Protein AF-A0A2N7QYJ2-F1 (afdb_monomer_lite)

pLDDT: mean 81.06, std 9.33, range [54.19, 90.25]

Sequence (75 aa):
MRLYTRVLIAAKPETYSQAETDELRSTIASAPGIEEIASVSKHFKGGYDVVVQLTEDSVESFLGFLWKAGYRSAI

Radius of gyration: 11.62 Å; chains: 1; bounding box: 27×21×34 Å

Structure (mmCIF, N/CA/C/O backbone):
data_AF-A0A2N7QYJ2-F1
#
_entry.id   AF-A0A2N7QYJ2-F1
#
loop_
_atom_site.group_PDB
_atom_site.id
_atom_site.type_symbol
_atom_site.label_atom_id
_atom_site.label_alt_id
_atom_site.label_comp_id
_atom_site.label_asym_id
_atom_site.label_entity_id
_atom_site.label_seq_id
_atom_site.pdbx_PDB_ins_code
_atom_site.Cartn_x
_atom_site.Cartn_y
_atom_site.Cartn_z
_atom_site.occupancy
_atom_site.B_iso_or_equiv
_atom_site.auth_seq_id
_atom_site.auth_comp_id
_atom_site.auth_asym_id
_atom_site.auth_atom_id
_atom_site.pdbx_PDB_model_num
ATOM 1 N N . MET A 1 1 ? -7.436 -0.541 19.396 1.00 54.78 1 MET A N 1
ATOM 2 C CA . MET A 1 1 ? -6.252 -1.370 19.062 1.00 54.78 1 MET A CA 1
ATOM 3 C C . MET A 1 1 ? -5.729 -0.842 17.731 1.00 54.78 1 MET A C 1
ATOM 5 O O . MET A 1 1 ? -6.558 -0.643 16.861 1.00 54.78 1 MET A O 1
ATOM 9 N N . ARG A 1 2 ? -4.444 -0.489 17.572 1.00 63.19 2 ARG A N 1
ATOM 10 C CA . ARG A 1 2 ? -3.957 0.052 16.282 1.00 63.19 2 ARG A CA 1
ATOM 11 C C . ARG A 1 2 ? -3.744 -1.103 15.300 1.00 63.19 2 ARG A C 1
ATOM 13 O O . ARG A 1 2 ? -2.968 -2.006 15.604 1.00 63.19 2 ARG A O 1
ATOM 20 N N . LEU A 1 3 ? -4.454 -1.090 14.173 1.00 70.31 3 LEU A N 1
ATOM 21 C CA . LEU A 1 3 ? -4.373 -2.115 13.131 1.00 70.31 3 LEU A CA 1
ATOM 22 C C . LEU A 1 3 ? -3.338 -1.700 12.084 1.00 70.31 3 LEU A C 1
ATOM 24 O O . LEU A 1 3 ? -3.608 -0.882 11.206 1.00 70.31 3 LEU A O 1
ATOM 28 N N . TYR A 1 4 ? -2.141 -2.275 12.187 1.00 79.31 4 TYR A N 1
ATOM 29 C CA . TYR A 1 4 ? -1.131 -2.171 11.138 1.00 79.31 4 TYR A CA 1
ATOM 30 C C . TYR A 1 4 ? -1.334 -3.305 10.136 1.00 79.31 4 TYR A C 1
ATOM 32 O O . TYR A 1 4 ? -1.239 -4.481 10.486 1.00 79.31 4 TYR A O 1
ATOM 40 N N . THR A 1 5 ? -1.608 -2.940 8.889 1.00 79.62 5 THR A N 1
ATOM 41 C CA . THR A 1 5 ? -1.793 -3.869 7.776 1.00 79.62 5 THR A CA 1
ATOM 42 C C . THR A 1 5 ? -0.552 -3.844 6.897 1.00 79.62 5 THR A C 1
ATOM 44 O O . THR A 1 5 ? -0.107 -2.781 6.462 1.00 79.62 5 THR A O 1
ATOM 47 N N . ARG A 1 6 ? 0.013 -5.025 6.640 1.00 82.62 6 ARG A N 1
ATOM 48 C CA . ARG A 1 6 ? 1.128 -5.210 5.711 1.00 82.62 6 ARG A CA 1
ATOM 49 C C . ARG A 1 6 ? 0.580 -5.666 4.368 1.00 82.62 6 ARG A C 1
ATOM 51 O O . ARG A 1 6 ? -0.173 -6.632 4.315 1.00 82.62 6 ARG A O 1
ATOM 58 N N . VAL A 1 7 ? 0.964 -4.981 3.299 1.00 82.12 7 VAL A N 1
ATOM 59 C CA . VAL A 1 7 ? 0.513 -5.266 1.938 1.00 82.12 7 VAL A CA 1
ATOM 60 C C . VAL A 1 7 ? 1.716 -5.400 1.023 1.00 82.12 7 VAL A C 1
ATOM 62 O O . VAL A 1 7 ? 2.584 -4.527 0.981 1.00 82.12 7 VAL A O 1
ATOM 65 N N . LEU A 1 8 ? 1.755 -6.502 0.278 1.00 81.50 8 LEU A N 1
ATOM 66 C CA . LEU A 1 8 ? 2.754 -6.732 -0.756 1.00 81.50 8 LEU A CA 1
ATOM 67 C C . LEU A 1 8 ? 2.218 -6.240 -2.093 1.00 81.50 8 LEU A C 1
ATOM 69 O O . LEU A 1 8 ? 1.217 -6.761 -2.578 1.00 81.50 8 LEU A O 1
ATOM 73 N N . ILE A 1 9 ? 2.889 -5.264 -2.694 1.00 81.12 9 ILE A N 1
ATOM 74 C CA . ILE A 1 9 ? 2.491 -4.664 -3.967 1.00 81.12 9 ILE A CA 1
ATOM 75 C C . ILE A 1 9 ? 3.460 -5.109 -5.058 1.00 81.12 9 ILE A C 1
ATOM 77 O O . ILE A 1 9 ? 4.664 -4.888 -4.952 1.00 81.12 9 ILE A O 1
ATOM 81 N N . ALA A 1 10 ? 2.952 -5.732 -6.121 1.00 75.50 10 ALA A N 1
ATOM 82 C CA . ALA A 1 10 ? 3.785 -6.097 -7.266 1.00 75.50 10 ALA A CA 1
ATOM 83 C C . ALA A 1 10 ? 4.380 -4.839 -7.932 1.00 75.50 10 ALA A C 1
ATOM 85 O O . ALA A 1 10 ? 3.647 -3.909 -8.268 1.00 75.50 10 ALA A O 1
ATOM 86 N N . ALA A 1 11 ? 5.701 -4.815 -8.124 1.00 68.25 11 ALA A N 1
ATOM 87 C CA . ALA A 1 11 ? 6.383 -3.737 -8.838 1.00 68.25 11 ALA A CA 1
ATOM 88 C C . ALA A 1 11 ? 6.186 -3.896 -10.350 1.00 68.25 11 ALA A C 1
ATOM 90 O O . ALA A 1 11 ? 6.058 -5.019 -10.852 1.00 68.25 11 ALA A O 1
ATOM 91 N N . LYS A 1 12 ? 6.199 -2.780 -11.086 1.00 65.56 12 LYS A N 1
ATOM 92 C CA . LYS A 1 12 ? 6.293 -2.836 -12.546 1.00 65.56 12 LYS A CA 1
ATOM 93 C C . LYS A 1 12 ? 7.660 -3.427 -12.930 1.00 65.56 12 LYS A C 1
ATOM 95 O O . LYS A 1 12 ? 8.636 -3.229 -12.208 1.00 65.56 12 LYS A O 1
ATOM 100 N N . PRO A 1 13 ? 7.744 -4.176 -14.040 1.00 56.69 13 PRO A N 1
ATOM 101 C CA . PRO A 1 13 ? 8.910 -5.000 -14.353 1.00 56.69 13 PRO A CA 1
ATOM 102 C C . PRO A 1 13 ? 10.228 -4.242 -14.580 1.00 56.69 13 PRO A C 1
ATOM 104 O O . PRO A 1 13 ? 11.256 -4.907 -14.666 1.00 56.69 13 PRO A O 1
ATOM 107 N N . GLU A 1 14 ? 10.251 -2.904 -14.667 1.00 54.19 14 GLU A N 1
ATOM 108 C CA . GLU A 1 14 ? 11.408 -2.223 -15.262 1.00 54.19 14 GLU A CA 1
ATOM 109 C C . GLU A 1 14 ? 12.272 -1.323 -14.378 1.00 54.19 14 GLU A C 1
ATOM 111 O O . GLU A 1 14 ? 13.431 -1.156 -14.751 1.00 54.19 14 GLU A O 1
ATOM 116 N N . THR A 1 15 ? 11.884 -0.780 -13.214 1.00 57.56 15 THR A N 1
ATOM 117 C CA . THR A 1 15 ? 12.896 -0.057 -12.403 1.00 57.56 15 THR A CA 1
ATOM 118 C C . THR A 1 15 ? 12.490 0.212 -10.958 1.00 57.56 15 THR A C 1
ATOM 120 O O . THR A 1 15 ? 11.849 1.216 -10.702 1.00 57.56 15 THR A O 1
ATOM 123 N N . TYR A 1 16 ? 13.015 -0.549 -9.986 1.00 67.12 16 TYR A N 1
ATOM 124 C CA . TYR A 1 16 ? 12.910 -0.193 -8.561 1.00 67.12 16 TYR A CA 1
ATOM 125 C C . TYR A 1 16 ? 13.641 1.125 -8.245 1.00 67.12 16 TYR A C 1
ATOM 127 O O . TYR A 1 16 ? 14.769 1.126 -7.735 1.00 67.12 16 TYR A O 1
ATOM 135 N N . SER A 1 17 ? 13.004 2.253 -8.520 1.00 75.31 17 SER A N 1
ATOM 136 C CA . SER A 1 17 ? 13.560 3.585 -8.321 1.00 75.31 17 SER A CA 1
ATOM 137 C C . SER A 1 17 ? 13.017 4.227 -7.045 1.00 75.31 17 SER A C 1
ATOM 139 O O . SER A 1 17 ? 11.997 3.810 -6.485 1.00 75.31 17 SER A O 1
ATOM 141 N N . GLN A 1 18 ? 13.721 5.253 -6.566 1.00 78.62 18 GLN A N 1
ATOM 142 C CA . GLN A 1 18 ? 13.209 6.093 -5.486 1.00 78.62 18 GLN A CA 1
ATOM 143 C C . GLN A 1 18 ? 11.910 6.789 -5.928 1.00 78.62 18 GLN A C 1
ATOM 145 O O . GLN A 1 18 ? 10.947 6.799 -5.173 1.00 78.62 18 GLN A O 1
ATOM 150 N N . ALA A 1 19 ? 11.841 7.225 -7.191 1.00 81.19 19 ALA A N 1
ATOM 151 C CA . ALA A 1 19 ? 10.653 7.844 -7.774 1.00 81.19 19 ALA A CA 1
ATOM 152 C C . ALA A 1 19 ? 9.412 6.933 -7.729 1.00 81.19 19 ALA A C 1
ATOM 154 O O . ALA A 1 19 ? 8.352 7.395 -7.326 1.00 81.19 19 ALA A O 1
ATOM 155 N N . GLU A 1 20 ? 9.540 5.637 -8.048 1.00 80.31 20 GLU A N 1
ATOM 156 C CA . GLU A 1 20 ? 8.419 4.688 -7.913 1.00 80.31 20 GLU A CA 1
ATOM 157 C C . GLU A 1 20 ? 7.989 4.515 -6.452 1.00 80.31 20 GLU A C 1
ATOM 159 O O . GLU A 1 20 ? 6.805 4.378 -6.158 1.00 80.31 20 GLU A O 1
ATOM 164 N N . THR A 1 21 ? 8.944 4.536 -5.518 1.00 82.69 21 THR A N 1
ATOM 165 C CA . THR A 1 21 ? 8.639 4.447 -4.082 1.00 82.69 21 THR A CA 1
ATOM 166 C C . THR A 1 21 ? 7.847 5.670 -3.618 1.00 82.69 21 THR A C 1
ATOM 168 O O . THR A 1 21 ? 6.879 5.529 -2.871 1.00 82.69 21 THR A O 1
ATOM 171 N N . ASP A 1 22 ? 8.232 6.861 -4.078 1.00 85.69 22 ASP A N 1
ATOM 172 C CA . ASP A 1 22 ? 7.551 8.115 -3.754 1.00 85.69 22 ASP A CA 1
ATOM 173 C C . ASP A 1 22 ? 6.168 8.207 -4.421 1.00 85.69 22 ASP A C 1
ATOM 175 O O . ASP A 1 22 ? 5.201 8.611 -3.771 1.00 85.69 22 ASP A O 1
ATOM 179 N N . GLU A 1 23 ? 6.031 7.754 -5.672 1.00 85.50 23 GLU A N 1
ATOM 180 C CA . GLU A 1 23 ? 4.741 7.638 -6.369 1.00 85.50 23 GLU A CA 1
ATOM 181 C C . GLU A 1 23 ? 3.806 6.660 -5.649 1.00 85.50 23 GLU A C 1
ATOM 183 O O . GLU A 1 23 ? 2.636 6.971 -5.397 1.00 85.50 23 GLU A O 1
ATOM 188 N N . LEU A 1 24 ? 4.327 5.497 -5.250 1.00 84.81 24 LEU A N 1
ATOM 189 C CA . LEU A 1 24 ? 3.578 4.500 -4.497 1.00 84.81 24 LEU A CA 1
ATOM 190 C C . LEU A 1 24 ? 3.122 5.066 -3.153 1.00 84.81 24 LEU A C 1
ATOM 192 O O . LEU A 1 24 ? 1.955 4.934 -2.786 1.00 84.81 24 LEU A O 1
ATOM 196 N N . ARG A 1 25 ? 4.019 5.748 -2.435 1.00 88.00 25 ARG A N 1
ATOM 197 C CA . ARG A 1 25 ? 3.698 6.392 -1.159 1.00 88.00 25 ARG A CA 1
ATOM 198 C C . ARG A 1 25 ? 2.624 7.462 -1.327 1.00 88.00 25 ARG A C 1
ATOM 200 O O . ARG A 1 25 ? 1.702 7.507 -0.520 1.00 88.00 25 ARG A O 1
ATOM 207 N N . SER A 1 26 ? 2.713 8.288 -2.368 1.00 89.25 26 SER A N 1
ATOM 208 C CA . SER A 1 26 ? 1.711 9.314 -2.680 1.00 89.25 26 SER A CA 1
ATOM 209 C C . SER A 1 26 ? 0.350 8.700 -3.026 1.00 89.25 26 SER A C 1
ATOM 211 O O . SER A 1 26 ? -0.688 9.156 -2.538 1.00 89.25 26 SER A O 1
ATOM 213 N N . THR A 1 27 ? 0.353 7.608 -3.793 1.00 88.38 27 THR A N 1
ATOM 214 C CA . THR A 1 27 ? -0.867 6.874 -4.148 1.00 88.38 27 THR A CA 1
ATOM 215 C C . THR A 1 27 ? -1.532 6.282 -2.909 1.00 88.38 27 THR A C 1
ATOM 217 O O . THR A 1 27 ? -2.727 6.463 -2.700 1.00 88.38 27 THR A O 1
ATOM 220 N N . ILE A 1 28 ? -0.752 5.622 -2.051 1.00 88.44 28 ILE A N 1
ATOM 221 C CA . ILE A 1 28 ? -1.239 5.015 -0.809 1.00 88.44 28 ILE A CA 1
ATOM 222 C C . ILE A 1 28 ? -1.717 6.085 0.168 1.00 88.44 28 ILE A C 1
ATOM 224 O O . ILE A 1 28 ? -2.756 5.904 0.781 1.00 88.44 28 ILE A O 1
ATOM 228 N N . ALA A 1 29 ? -1.032 7.226 0.270 1.00 89.25 29 ALA A N 1
ATOM 229 C CA . ALA A 1 29 ? -1.470 8.339 1.115 1.00 89.25 29 ALA A CA 1
ATOM 230 C C . ALA A 1 29 ? -2.829 8.913 0.685 1.00 89.25 29 ALA A C 1
ATOM 232 O O . ALA A 1 29 ? -3.533 9.499 1.501 1.00 89.25 29 ALA A O 1
ATOM 233 N N . SER A 1 30 ? -3.199 8.733 -0.584 1.00 89.75 30 SER A N 1
ATOM 234 C CA . SER A 1 30 ? -4.490 9.157 -1.134 1.00 89.75 30 SER A CA 1
ATOM 235 C C . SER A 1 30 ? -5.582 8.089 -0.994 1.00 89.75 30 SER A C 1
ATOM 237 O O . SER A 1 30 ? -6.720 8.317 -1.408 1.00 89.75 30 SER A O 1
ATOM 239 N N . ALA A 1 31 ? -5.254 6.912 -0.454 1.00 88.00 31 ALA A N 1
ATOM 240 C CA . ALA A 1 31 ? -6.195 5.814 -0.324 1.00 88.00 31 ALA A CA 1
ATOM 241 C C . ALA A 1 31 ? -7.164 6.043 0.854 1.00 88.00 31 ALA A C 1
ATOM 243 O O . ALA A 1 31 ? -6.789 6.615 1.883 1.00 88.00 31 ALA A O 1
ATOM 244 N N . PRO A 1 32 ? -8.423 5.593 0.731 1.00 86.75 32 PRO A N 1
ATOM 245 C CA . PRO A 1 32 ? -9.434 5.814 1.754 1.00 86.75 32 PRO A CA 1
ATOM 246 C C . PRO A 1 32 ? -9.077 5.099 3.060 1.00 86.75 32 PRO A C 1
ATOM 248 O O . PRO A 1 32 ? -8.708 3.925 3.060 1.00 86.75 32 PRO A O 1
ATOM 251 N N . GLY A 1 33 ? -9.228 5.814 4.176 1.00 86.50 33 GLY A N 1
ATOM 252 C CA . GLY A 1 33 ? -9.087 5.248 5.516 1.00 86.50 33 GLY A CA 1
ATOM 253 C C . GLY A 1 33 ? -7.656 4.979 5.977 1.00 86.50 33 GLY A C 1
ATOM 254 O O . GLY A 1 33 ? -7.494 4.318 7.002 1.00 86.50 33 GLY A O 1
ATOM 255 N N . ILE A 1 34 ? -6.652 5.493 5.257 1.00 89.19 34 ILE A N 1
ATOM 256 C CA . ILE A 1 34 ? -5.256 5.560 5.704 1.00 89.19 34 ILE A CA 1
ATOM 257 C C . ILE A 1 34 ? -5.126 6.605 6.808 1.00 89.19 34 ILE A C 1
ATOM 259 O O . ILE A 1 34 ? -5.442 7.775 6.607 1.00 89.19 34 ILE A O 1
ATOM 263 N N . GLU A 1 35 ? -4.616 6.178 7.959 1.00 89.75 35 GLU A N 1
ATOM 264 C CA . GLU A 1 35 ? -4.216 7.083 9.039 1.00 89.75 35 GLU A CA 1
ATOM 265 C C . GLU A 1 35 ? -2.720 7.397 8.968 1.00 89.75 35 GLU A C 1
ATOM 267 O O . GLU A 1 35 ? -2.303 8.538 9.152 1.00 89.75 35 GLU A O 1
ATOM 272 N N . GLU A 1 36 ? -1.901 6.381 8.684 1.00 89.25 36 GLU A N 1
ATOM 273 C CA . GLU A 1 36 ? -0.445 6.500 8.676 1.00 89.25 36 GLU A CA 1
ATOM 274 C C . GLU A 1 36 ? 0.185 5.507 7.691 1.00 89.25 36 GLU A C 1
ATOM 276 O O . GLU A 1 36 ? -0.267 4.371 7.547 1.00 89.25 36 GLU A O 1
ATOM 281 N N . ILE A 1 37 ? 1.282 5.911 7.045 1.00 89.38 37 ILE A N 1
ATOM 282 C CA . ILE A 1 37 ? 2.164 5.002 6.303 1.00 89.38 37 ILE A CA 1
ATOM 283 C C . ILE A 1 37 ? 3.409 4.772 7.157 1.00 89.38 37 ILE A C 1
ATOM 285 O O . ILE A 1 37 ? 4.304 5.618 7.189 1.00 89.38 37 ILE A O 1
ATOM 289 N N . ALA A 1 38 ? 3.465 3.626 7.832 1.00 87.44 38 ALA A N 1
ATOM 290 C CA . ALA A 1 38 ? 4.553 3.281 8.740 1.00 87.44 38 ALA A CA 1
ATOM 291 C C . ALA A 1 38 ? 5.848 2.938 7.988 1.00 87.44 38 ALA A C 1
ATOM 293 O O . ALA A 1 38 ? 6.939 3.291 8.432 1.00 87.44 38 ALA A O 1
ATOM 294 N N . SER A 1 39 ? 5.748 2.249 6.847 1.00 87.00 39 SER A N 1
ATOM 295 C CA . SER A 1 39 ? 6.917 1.895 6.037 1.00 87.00 39 SER A CA 1
ATOM 296 C C . SER A 1 39 ? 6.540 1.588 4.592 1.00 87.00 39 SER A C 1
ATOM 298 O O . SER A 1 39 ? 5.479 1.028 4.324 1.00 87.00 39 SER A O 1
ATOM 300 N N . VAL 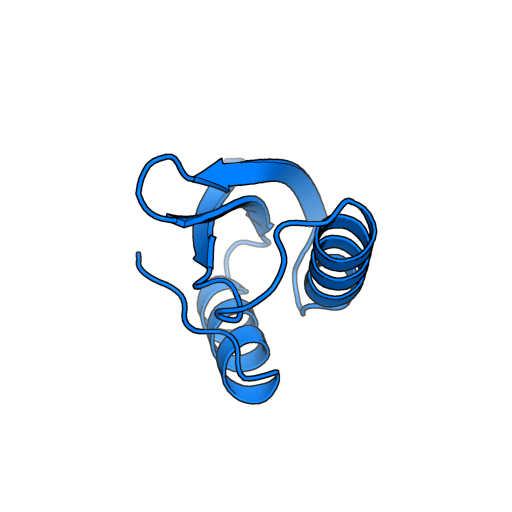A 1 40 ? 7.442 1.922 3.669 1.00 87.75 40 VAL A N 1
ATOM 301 C CA . VAL A 1 40 ? 7.439 1.454 2.280 1.00 87.75 40 VAL A CA 1
ATOM 302 C C . VAL A 1 40 ? 8.859 0.997 1.979 1.00 87.75 40 VAL A C 1
ATOM 304 O O . VAL A 1 40 ? 9.794 1.795 2.016 1.00 87.75 40 VAL A O 1
ATOM 307 N N . SER A 1 41 ? 9.043 -0.291 1.722 1.00 85.94 41 SER A N 1
ATOM 308 C CA . SER A 1 41 ? 10.360 -0.876 1.468 1.00 85.94 41 SER A CA 1
ATOM 309 C C . SER A 1 41 ? 10.307 -1.861 0.309 1.00 85.94 41 SER A C 1
ATOM 311 O O . SER A 1 41 ? 9.238 -2.287 -0.114 1.00 85.94 41 SER A O 1
ATOM 313 N N . LYS A 1 42 ? 11.458 -2.205 -0.266 1.00 83.38 42 LYS A N 1
ATOM 314 C CA . LYS A 1 42 ? 11.514 -3.177 -1.364 1.00 83.38 42 LYS A CA 1
ATOM 315 C C . LYS A 1 42 ? 11.426 -4.586 -0.796 1.00 83.38 42 LYS A C 1
ATOM 317 O O . LYS A 1 42 ? 12.172 -4.933 0.120 1.00 83.38 42 LYS A O 1
ATOM 322 N N . HIS A 1 43 ? 10.553 -5.410 -1.360 1.00 83.06 43 HIS A N 1
ATOM 323 C CA . HIS A 1 43 ? 10.443 -6.802 -0.952 1.00 83.06 43 HIS A CA 1
ATOM 324 C C . HIS A 1 43 ? 11.526 -7.647 -1.645 1.00 83.06 43 HIS A C 1
ATOM 326 O O . HIS A 1 43 ? 11.777 -7.509 -2.841 1.00 83.06 43 HIS A O 1
ATOM 332 N N . PHE A 1 44 ? 12.173 -8.553 -0.906 1.00 75.88 44 PHE A N 1
ATOM 333 C CA . PHE A 1 44 ? 13.326 -9.327 -1.396 1.00 75.88 44 PHE A CA 1
ATOM 334 C C . PHE A 1 44 ? 13.000 -10.276 -2.563 1.00 75.88 44 PHE A C 1
ATOM 336 O O . PHE A 1 44 ? 13.886 -10.609 -3.344 1.00 75.88 44 PHE A O 1
ATOM 343 N N . LYS A 1 45 ? 11.736 -10.707 -2.700 1.00 74.88 45 LYS A N 1
ATOM 344 C CA . LYS A 1 45 ? 11.251 -11.512 -3.844 1.00 74.88 45 LYS A CA 1
ATOM 345 C C . LYS A 1 45 ? 10.740 -10.662 -5.013 1.00 74.88 45 LYS A C 1
ATOM 347 O O . LYS A 1 45 ? 10.168 -11.205 -5.952 1.00 74.88 45 LYS A O 1
ATOM 352 N N . GLY A 1 46 ? 10.915 -9.347 -4.935 1.00 76.62 46 GLY A N 1
ATOM 353 C CA . GLY A 1 46 ? 10.324 -8.373 -5.839 1.00 76.62 46 GLY A CA 1
ATOM 354 C C . GLY A 1 46 ? 9.015 -7.789 -5.309 1.00 76.62 46 GLY A C 1
ATOM 355 O O . GLY A 1 46 ? 8.350 -8.386 -4.459 1.00 76.62 46 GLY A O 1
ATOM 356 N N . GLY A 1 47 ? 8.678 -6.600 -5.809 1.00 83.94 47 GLY A N 1
ATOM 357 C CA . GLY A 1 47 ? 7.590 -5.766 -5.308 1.00 83.94 47 GLY A CA 1
ATOM 358 C C . GLY A 1 47 ? 7.985 -4.831 -4.166 1.00 83.94 47 GLY A C 1
ATOM 359 O O . GLY A 1 47 ? 9.163 -4.634 -3.854 1.00 83.94 47 GLY A O 1
ATOM 360 N N . TYR A 1 48 ? 6.964 -4.267 -3.535 1.00 85.44 48 TYR A N 1
ATOM 361 C CA . TYR A 1 48 ? 7.055 -3.363 -2.402 1.00 85.44 48 TYR A CA 1
ATOM 362 C C . TYR A 1 48 ? 6.337 -3.955 -1.200 1.00 85.44 48 TYR A C 1
ATOM 364 O O . TYR A 1 48 ? 5.242 -4.499 -1.311 1.00 85.44 48 TYR A O 1
ATOM 372 N N . ASP A 1 49 ? 6.974 -3.824 -0.052 1.00 87.50 49 ASP A N 1
ATOM 373 C CA . ASP A 1 49 ? 6.412 -4.085 1.253 1.00 87.50 49 ASP A CA 1
ATOM 374 C C . ASP A 1 49 ? 5.907 -2.773 1.837 1.00 87.50 49 ASP A C 1
ATOM 376 O O . ASP A 1 49 ? 6.696 -1.852 2.075 1.00 87.50 49 ASP A O 1
ATOM 380 N N . VAL A 1 50 ? 4.597 -2.674 2.026 1.00 87.12 50 VAL A N 1
ATOM 381 C CA . VAL A 1 50 ? 3.964 -1.470 2.548 1.00 87.12 50 VAL A CA 1
ATOM 382 C C . VAL A 1 50 ? 3.277 -1.800 3.858 1.00 87.12 50 VAL A C 1
ATOM 384 O O . VAL A 1 50 ? 2.413 -2.670 3.910 1.00 87.12 50 VAL A O 1
ATOM 387 N N . VAL A 1 51 ? 3.644 -1.083 4.914 1.00 89.38 51 VAL A N 1
ATOM 388 C CA . VAL A 1 51 ? 2.983 -1.159 6.215 1.00 89.38 51 VAL A CA 1
ATOM 389 C C . VAL A 1 51 ? 2.196 0.123 6.416 1.00 89.38 51 VAL A C 1
ATOM 391 O O . VAL A 1 51 ? 2.772 1.212 6.467 1.00 89.38 51 VAL A O 1
ATOM 394 N N . VAL A 1 52 ? 0.881 -0.014 6.532 1.00 89.94 52 VAL A N 1
ATOM 395 C CA . VAL A 1 52 ? -0.051 1.100 6.705 1.00 89.94 52 VAL A CA 1
ATOM 396 C C . VAL A 1 52 ? -0.919 0.892 7.933 1.00 89.94 52 VAL A C 1
ATOM 398 O O . VAL A 1 52 ? -1.273 -0.235 8.273 1.00 89.94 52 VAL A O 1
ATOM 401 N N . GLN A 1 53 ? -1.271 1.986 8.592 1.00 90.25 53 GLN A N 1
ATOM 402 C CA . GLN A 1 53 ? -2.331 2.010 9.583 1.00 90.25 53 GLN A CA 1
ATOM 403 C C . GLN A 1 53 ? -3.632 2.389 8.883 1.00 90.25 53 GLN A C 1
ATOM 405 O O . GLN A 1 53 ? -3.716 3.437 8.236 1.00 90.25 53 GLN A O 1
ATOM 410 N N . LEU A 1 54 ? -4.629 1.519 9.013 1.00 87.69 54 LEU A N 1
ATOM 411 C CA . LEU A 1 54 ? -5.967 1.731 8.477 1.00 87.69 54 LEU A CA 1
ATOM 412 C C . LEU A 1 54 ? -6.959 1.897 9.628 1.00 87.69 54 LEU A C 1
ATOM 414 O O . LEU A 1 54 ? -6.794 1.304 10.696 1.00 87.69 54 LEU A O 1
ATOM 418 N N . THR A 1 55 ? -8.016 2.660 9.376 1.00 87.19 55 THR A N 1
ATOM 419 C CA . THR A 1 55 ? -9.211 2.665 10.233 1.00 87.19 55 THR A CA 1
ATOM 420 C C . THR A 1 55 ? -9.915 1.299 10.191 1.00 87.19 55 THR A C 1
ATOM 422 O O . THR A 1 55 ? -9.810 0.586 9.190 1.00 87.19 55 THR A O 1
ATOM 425 N N . GLU A 1 56 ? -10.618 0.930 11.273 1.00 79.88 56 GLU A N 1
ATOM 426 C CA . GLU A 1 56 ? -11.168 -0.426 11.505 1.00 79.88 56 GLU A CA 1
ATOM 427 C C . GLU A 1 56 ? -11.959 -0.999 10.315 1.00 79.88 56 GLU A C 1
ATOM 429 O O . GLU A 1 56 ? -11.779 -2.168 9.978 1.00 79.88 56 GLU A O 1
ATOM 434 N N . ASP A 1 57 ? -12.742 -0.172 9.619 1.00 82.06 57 ASP A N 1
ATOM 435 C CA . ASP A 1 57 ? -13.633 -0.605 8.532 1.00 82.06 57 ASP A CA 1
ATOM 436 C C . ASP A 1 57 ? -13.110 -0.287 7.115 1.00 82.06 57 ASP A C 1
ATOM 438 O O . ASP A 1 57 ? -13.832 -0.421 6.126 1.00 82.06 57 ASP A O 1
ATOM 442 N N . SER A 1 58 ? -11.853 0.147 6.973 1.00 85.81 58 SER A N 1
ATOM 443 C CA . SER A 1 58 ? -11.339 0.648 5.685 1.00 85.81 58 SER A CA 1
ATOM 444 C C . SER A 1 58 ? -10.498 -0.344 4.891 1.00 85.81 58 SER A C 1
ATOM 446 O O . SER A 1 58 ? -10.067 -0.020 3.784 1.00 85.81 58 SER A O 1
ATOM 448 N N . VAL A 1 59 ? -10.284 -1.559 5.400 1.00 83.94 59 VAL A N 1
ATOM 449 C CA . VAL A 1 59 ? -9.446 -2.575 4.738 1.00 83.94 59 VAL A CA 1
ATOM 450 C C . VAL A 1 59 ? -9.967 -2.916 3.339 1.00 83.94 59 VAL A C 1
ATOM 452 O O . VAL A 1 59 ? -9.208 -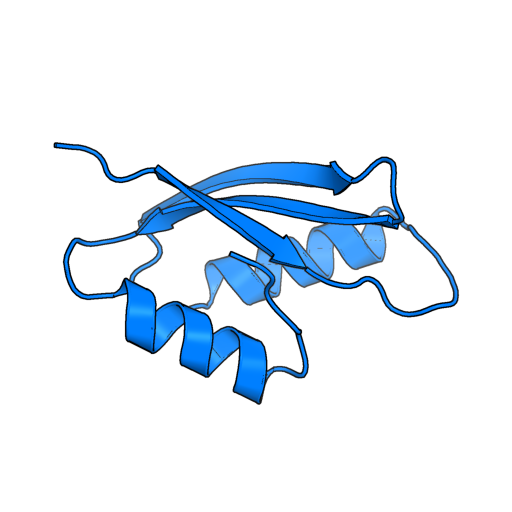2.868 2.373 1.00 83.94 59 VAL A O 1
ATOM 455 N N . GLU A 1 60 ? -11.264 -3.195 3.190 1.00 85.75 60 GLU A N 1
ATOM 45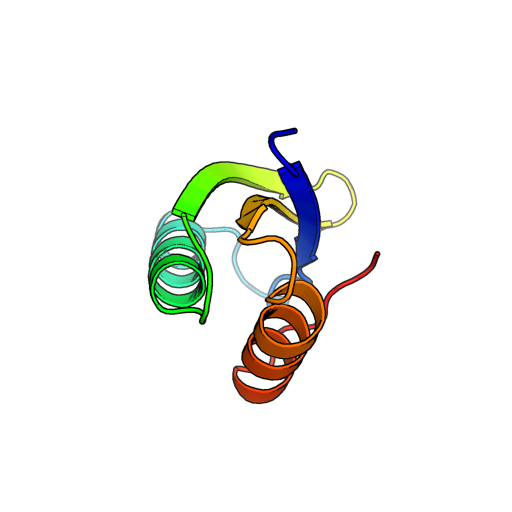6 C CA . GLU A 1 60 ? -11.850 -3.528 1.882 1.00 85.75 60 GLU A CA 1
ATOM 457 C C . GLU A 1 60 ? -11.796 -2.346 0.906 1.00 85.75 60 GLU A C 1
ATOM 459 O O . GLU A 1 60 ? -11.447 -2.512 -0.266 1.00 85.75 60 GLU A O 1
ATOM 464 N N . SER A 1 61 ? -12.082 -1.136 1.397 1.00 88.50 61 SER A N 1
ATOM 465 C CA . SER A 1 61 ? -12.015 0.094 0.598 1.00 88.50 61 SER A CA 1
ATOM 466 C C . SER A 1 61 ? -10.591 0.382 0.121 1.00 88.50 61 SER A C 1
ATOM 468 O O . SER A 1 61 ? -10.388 0.770 -1.032 1.00 88.50 61 SER A O 1
ATOM 470 N N . PHE A 1 62 ? -9.600 0.146 0.982 1.00 87.38 62 PHE A N 1
ATOM 471 C CA . PHE A 1 62 ? -8.184 0.288 0.672 1.00 87.38 62 PHE A CA 1
ATOM 472 C C . PHE A 1 62 ? -7.732 -0.714 -0.400 1.00 87.38 62 PHE A C 1
ATOM 474 O O . PHE A 1 62 ? -7.127 -0.324 -1.401 1.00 87.38 62 PHE A O 1
ATOM 481 N N . LEU A 1 63 ? -8.081 -1.996 -0.253 1.00 84.50 63 LEU A N 1
ATOM 482 C CA . LEU A 1 63 ? -7.760 -3.026 -1.247 1.00 84.50 63 LEU A CA 1
ATOM 4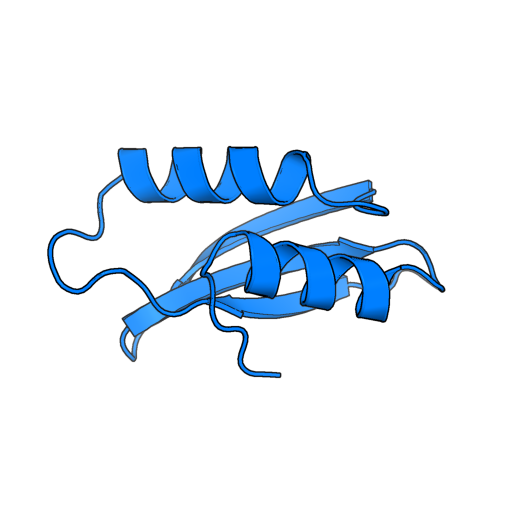83 C C . LEU A 1 63 ? -8.442 -2.746 -2.596 1.00 84.50 63 LEU A C 1
ATOM 485 O O . LEU A 1 63 ? -7.808 -2.841 -3.649 1.00 84.50 63 LEU A O 1
ATOM 489 N N . GLY A 1 64 ? -9.709 -2.322 -2.573 1.00 87.56 64 GLY A N 1
ATOM 490 C CA . GLY A 1 64 ? -10.441 -1.916 -3.771 1.00 87.56 64 GLY A CA 1
ATOM 491 C C . GLY A 1 64 ? -9.823 -0.698 -4.467 1.00 87.56 64 GLY A C 1
ATOM 492 O O . GLY A 1 64 ? -9.787 -0.646 -5.699 1.00 87.56 64 GLY A O 1
ATOM 493 N N . PHE A 1 65 ? -9.300 0.266 -3.703 1.00 89.06 65 PHE A N 1
ATOM 494 C CA . PHE A 1 65 ? -8.553 1.404 -4.239 1.00 89.06 65 PHE A CA 1
ATOM 495 C C . PHE A 1 65 ? -7.265 0.954 -4.939 1.00 89.06 65 PHE A C 1
ATOM 497 O O . PHE A 1 65 ? -7.030 1.350 -6.082 1.00 89.06 65 PHE A O 1
ATOM 504 N N . LEU A 1 66 ? -6.474 0.078 -4.309 1.00 85.88 66 LEU A N 1
ATOM 505 C CA . LEU A 1 66 ? -5.242 -0.447 -4.906 1.00 85.88 66 LEU A CA 1
ATOM 506 C C . LEU A 1 66 ? -5.512 -1.180 -6.226 1.00 85.88 66 LEU A C 1
ATOM 508 O O . LEU A 1 66 ? -4.820 -0.928 -7.213 1.00 85.88 66 LEU A O 1
ATOM 512 N N . TRP A 1 67 ? -6.553 -2.016 -6.282 1.00 84.31 67 TRP A N 1
ATOM 513 C CA . TRP A 1 67 ? -6.946 -2.690 -7.523 1.00 84.31 67 TRP A CA 1
ATOM 514 C C . TRP A 1 67 ? -7.374 -1.719 -8.623 1.00 84.31 67 TRP A C 1
ATOM 516 O O . TRP A 1 67 ? -6.974 -1.898 -9.774 1.00 84.31 67 TRP A O 1
ATOM 526 N N . LYS A 1 68 ? -8.140 -0.671 -8.294 1.00 86.06 68 LYS A N 1
ATOM 527 C CA . LYS A 1 68 ? -8.521 0.374 -9.264 1.00 86.06 68 LYS A CA 1
ATOM 528 C C . LYS A 1 68 ? -7.316 1.161 -9.777 1.00 86.06 68 LYS A C 1
ATOM 530 O O . LYS A 1 68 ? -7.295 1.531 -10.945 1.00 86.06 68 LYS A O 1
ATOM 535 N N . ALA A 1 69 ? -6.314 1.376 -8.928 1.00 82.19 69 ALA A N 1
ATOM 536 C CA . ALA A 1 69 ? -5.045 2.000 -9.294 1.00 82.19 69 ALA A CA 1
ATOM 537 C C . ALA A 1 69 ? -4.110 1.063 -10.093 1.00 82.19 69 ALA A C 1
ATOM 539 O O . ALA A 1 69 ? -3.027 1.474 -10.501 1.00 82.19 69 ALA A O 1
ATOM 540 N N . GLY A 1 70 ? -4.519 -0.188 -10.345 1.00 80.12 70 GLY A N 1
ATOM 541 C CA . GLY A 1 70 ? -3.750 -1.164 -11.120 1.00 80.12 70 GLY A CA 1
ATOM 542 C C . GLY A 1 70 ? -2.687 -1.911 -10.312 1.00 80.12 70 GLY A C 1
ATOM 543 O O . GLY A 1 70 ? -1.940 -2.711 -10.879 1.00 80.12 70 GLY A O 1
ATOM 544 N N . TYR A 1 71 ? -2.629 -1.699 -8.997 1.00 82.06 71 TYR A N 1
ATOM 545 C CA . TYR A 1 71 ? -1.751 -2.444 -8.106 1.00 82.06 71 TYR A CA 1
ATOM 546 C C . TYR A 1 71 ? -2.371 -3.787 -7.741 1.00 82.06 71 TYR A C 1
ATOM 548 O O . TYR A 1 71 ? -3.584 -3.919 -7.586 1.00 82.06 71 TYR A O 1
ATOM 556 N N . ARG A 1 72 ? -1.526 -4.805 -7.572 1.00 78.50 72 ARG A N 1
ATOM 557 C CA . ARG A 1 72 ? -1.949 -6.099 -7.032 1.00 78.50 72 ARG A CA 1
ATOM 558 C C . ARG A 1 72 ? -1.374 -6.279 -5.642 1.00 78.50 72 ARG A C 1
ATOM 560 O O . ARG A 1 72 ? -0.157 -6.240 -5.487 1.00 78.50 72 ARG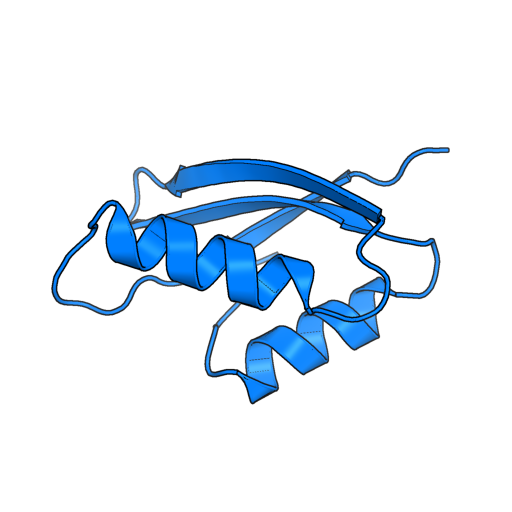 A O 1
ATOM 567 N N . SER A 1 73 ? -2.262 -6.477 -4.675 1.00 71.25 73 SER A N 1
ATOM 568 C CA . SER A 1 73 ? -1.941 -6.82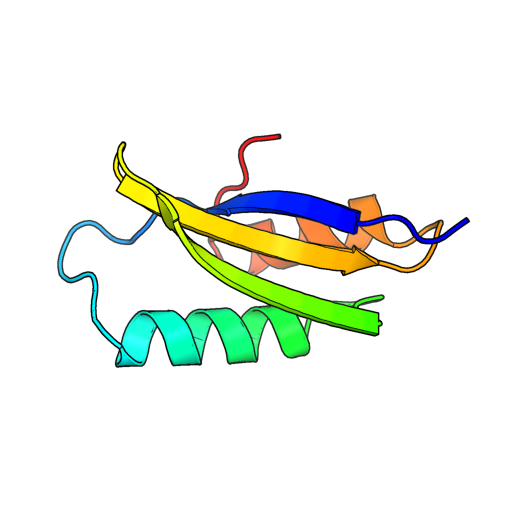6 -3.297 1.00 71.25 73 SER A CA 1
ATOM 569 C C . SER A 1 73 ? -1.893 -8.344 -3.117 1.00 71.25 73 SER A C 1
ATOM 571 O O . SER A 1 73 ? -2.818 -9.037 -3.545 1.00 71.25 73 SER A O 1
ATOM 573 N N . ALA A 1 74 ? -0.861 -8.856 -2.451 1.00 62.50 74 ALA A N 1
ATOM 574 C CA . ALA A 1 74 ? -0.904 -10.162 -1.795 1.00 62.50 74 ALA A CA 1
ATOM 575 C C . ALA A 1 74 ? -1.027 -9.939 -0.278 1.00 62.50 74 ALA A C 1
ATOM 577 O O . ALA A 1 74 ? -0.293 -9.114 0.275 1.00 62.50 74 ALA A O 1
ATOM 578 N N . ILE A 1 75 ? -1.995 -10.624 0.338 1.00 56.41 75 ILE A N 1
ATOM 579 C CA . ILE A 1 75 ? -2.273 -10.633 1.784 1.00 56.41 75 ILE A CA 1
ATOM 580 C C . ILE A 1 75 ? -1.718 -11.936 2.353 1.00 56.41 75 ILE A C 1
ATOM 582 O O . ILE A 1 75 ? -1.942 -12.980 1.696 1.00 56.41 75 ILE A O 1
#

Foldseek 3Di:
DWDKDKWFWADDPDDPDPVVQVVVVVLLVPFPFFPDWPDWAADPVHTIITITTGDPPCPVSRCVSCVVVVIDIDD

Secondary structure (DSSP, 8-state):
---EEEEEEPPPTT---HHHHHHHHHHHHTSTTEEEEEEEEE-TTSSEEEEEEE-TT-HHHHHHHHHHTT--EE-